Protein AF-A0A6G8PWT4-F1 (afdb_monomer_lite)

Structure (mmCIF, N/CA/C/O backbone):
data_AF-A0A6G8PWT4-F1
#
_entry.id   AF-A0A6G8PWT4-F1
#
loop_
_atom_site.group_PDB
_atom_site.id
_atom_site.type_symbol
_atom_site.label_atom_id
_atom_site.label_alt_id
_atom_site.label_comp_id
_atom_site.label_asym_id
_atom_site.label_entity_id
_atom_site.label_seq_id
_atom_site.pdbx_PDB_ins_code
_atom_site.Cartn_x
_atom_site.Cartn_y
_atom_site.Cartn_z
_atom_site.occupancy
_atom_site.B_iso_or_equiv
_atom_site.auth_seq_id
_atom_site.auth_comp_id
_atom_site.auth_asym_id
_atom_site.auth_atom_id
_atom_site.pdbx_PDB_model_num
ATOM 1 N N . MET A 1 1 ? -18.560 2.998 -12.093 1.00 70.56 1 MET A N 1
ATOM 2 C CA . MET A 1 1 ? -18.271 1.872 -11.169 1.00 70.56 1 MET A CA 1
ATOM 3 C C . MET A 1 1 ? -17.261 0.846 -11.697 1.00 70.56 1 MET A C 1
ATOM 5 O O . MET A 1 1 ? -16.517 0.319 -10.883 1.00 70.56 1 MET A O 1
ATOM 9 N N . ALA A 1 2 ? -17.208 0.528 -13.002 1.00 85.12 2 ALA A N 1
ATOM 10 C CA . ALA A 1 2 ? -16.176 -0.382 -13.531 1.00 85.12 2 ALA A CA 1
ATOM 11 C C . ALA A 1 2 ? -14.761 0.208 -13.383 1.00 85.12 2 AL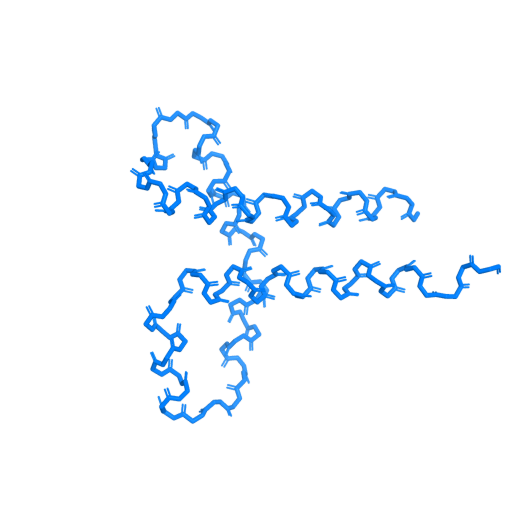A A C 1
ATOM 13 O O . ALA A 1 2 ? -13.894 -0.442 -12.817 1.00 85.12 2 ALA A O 1
ATOM 14 N N . LEU A 1 3 ? -14.590 1.484 -13.755 1.00 90.69 3 LEU A N 1
ATOM 15 C CA . LEU A 1 3 ? -13.326 2.215 -13.620 1.00 90.69 3 LEU A CA 1
ATOM 16 C C . LEU A 1 3 ? -12.753 2.167 -12.196 1.00 90.69 3 LEU A C 1
ATOM 18 O O . LEU A 1 3 ? -11.601 1.804 -12.019 1.00 90.69 3 LEU A O 1
ATOM 22 N N . LEU A 1 4 ? -13.561 2.477 -11.176 1.00 91.75 4 LEU A N 1
ATOM 23 C CA . LEU A 1 4 ? -13.097 2.479 -9.784 1.00 91.75 4 LEU A CA 1
ATOM 24 C C . LEU A 1 4 ? -12.627 1.089 -9.326 1.00 91.75 4 LEU A C 1
ATOM 26 O O . LEU A 1 4 ? -11.610 0.973 -8.655 1.00 91.75 4 LEU A O 1
ATOM 30 N N . ARG A 1 5 ? -13.324 0.023 -9.737 1.00 91.38 5 ARG A N 1
ATOM 31 C CA . ARG A 1 5 ? -12.896 -1.355 -9.462 1.00 91.38 5 ARG A CA 1
ATOM 32 C C . ARG A 1 5 ? -11.578 -1.687 -10.159 1.00 91.38 5 ARG A C 1
ATOM 34 O O . ARG A 1 5 ? -10.716 -2.294 -9.536 1.00 91.38 5 ARG A O 1
ATOM 41 N N . THR A 1 6 ? -11.404 -1.260 -11.407 1.00 94.50 6 THR A N 1
ATOM 42 C CA . THR A 1 6 ? -10.138 -1.412 -12.138 1.00 94.50 6 THR A CA 1
ATOM 43 C C . THR A 1 6 ? -9.000 -0.661 -11.451 1.00 94.50 6 THR A C 1
ATOM 45 O O . THR A 1 6 ? -7.921 -1.222 -11.297 1.00 94.50 6 THR A O 1
ATOM 48 N N . VAL A 1 7 ? -9.244 0.564 -10.979 1.00 95.44 7 VAL A N 1
ATOM 49 C CA . VAL A 1 7 ? -8.255 1.350 -10.227 1.00 95.44 7 VAL A CA 1
ATOM 50 C C . VAL A 1 7 ? -7.865 0.643 -8.930 1.00 95.44 7 VAL A C 1
ATOM 52 O O . VAL A 1 7 ? -6.682 0.544 -8.637 1.00 95.44 7 VAL A O 1
ATOM 55 N N . LEU A 1 8 ? -8.820 0.089 -8.180 1.00 96.00 8 LEU A N 1
ATOM 56 C CA . LEU A 1 8 ? -8.510 -0.657 -6.954 1.00 96.00 8 LEU A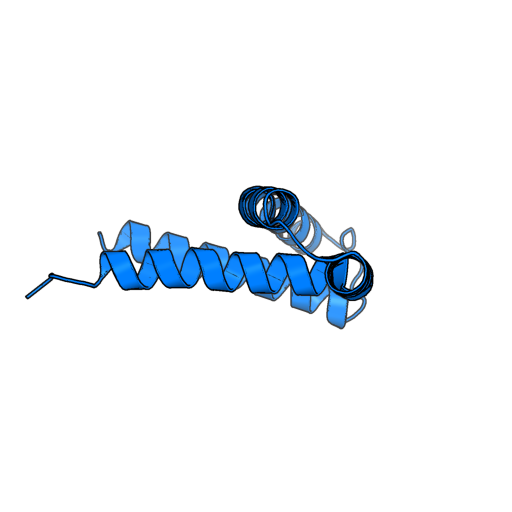 CA 1
ATOM 57 C C . LEU A 1 8 ? -7.679 -1.915 -7.225 1.00 96.00 8 LEU A C 1
ATOM 59 O O . LEU A 1 8 ? -6.740 -2.193 -6.486 1.00 96.00 8 LEU A O 1
ATOM 63 N N . ILE A 1 9 ? -7.979 -2.647 -8.302 1.00 96.56 9 ILE A N 1
ATOM 64 C CA . ILE A 1 9 ? -7.150 -3.783 -8.728 1.00 96.56 9 ILE A CA 1
ATOM 65 C C . ILE A 1 9 ? -5.738 -3.300 -9.074 1.00 96.56 9 ILE A C 1
ATOM 67 O O . ILE A 1 9 ? -4.765 -3.897 -8.627 1.00 96.56 9 ILE A O 1
ATOM 71 N N . PHE A 1 10 ? -5.620 -2.209 -9.832 1.00 97.00 10 PHE A N 1
ATOM 72 C CA . PHE A 1 10 ? -4.328 -1.627 -10.183 1.00 97.00 10 PHE A CA 1
ATOM 73 C C . PHE A 1 10 ? -3.517 -1.233 -8.939 1.00 97.00 10 PHE A C 1
ATOM 75 O O . PHE A 1 10 ? -2.347 -1.588 -8.847 1.00 97.00 10 PHE A O 1
ATOM 82 N N . VAL A 1 11 ? -4.145 -0.589 -7.951 1.00 97.88 11 VAL A N 1
ATOM 83 C CA . VAL A 1 11 ? -3.518 -0.247 -6.663 1.00 97.88 11 VAL A CA 1
ATOM 84 C C . VAL A 1 11 ? -2.976 -1.492 -5.957 1.00 97.88 11 VAL A C 1
ATOM 86 O O . VAL A 1 11 ? -1.815 -1.508 -5.555 1.00 97.88 11 VAL A O 1
ATOM 89 N N . ILE A 1 12 ? -3.780 -2.555 -5.862 1.00 97.81 12 ILE A N 1
ATOM 90 C CA . ILE A 1 12 ? -3.360 -3.825 -5.249 1.00 97.81 12 ILE A CA 1
ATOM 91 C C . ILE A 1 12 ? -2.154 -4.417 -5.993 1.00 97.81 12 ILE A C 1
ATOM 93 O O . ILE A 1 12 ? -1.199 -4.861 -5.359 1.00 97.81 12 ILE A O 1
ATOM 97 N N . VAL A 1 13 ? -2.168 -4.396 -7.328 1.00 98.19 13 VAL A N 1
ATOM 98 C CA . VAL A 1 13 ? -1.059 -4.900 -8.154 1.00 98.19 13 VAL A CA 1
ATOM 99 C C . VAL A 1 13 ? 0.220 -4.091 -7.934 1.00 98.19 13 VAL A C 1
ATOM 101 O O . VAL A 1 13 ? 1.288 -4.683 -7.808 1.00 98.19 13 VAL A O 1
ATOM 104 N N . VAL A 1 14 ? 0.134 -2.762 -7.848 1.00 98.25 14 VAL A N 1
ATOM 105 C CA . VAL A 1 14 ? 1.300 -1.901 -7.588 1.00 98.25 14 VAL A CA 1
ATOM 106 C C . VAL A 1 14 ? 1.936 -2.222 -6.234 1.00 98.25 14 VAL A C 1
ATOM 108 O O . VAL A 1 14 ? 3.154 -2.372 -6.159 1.00 98.25 14 VAL A O 1
ATOM 111 N N . ILE A 1 15 ? 1.126 -2.402 -5.188 1.00 98.00 15 ILE A N 1
ATOM 112 C CA . ILE A 1 15 ? 1.622 -2.778 -3.855 1.00 98.00 15 ILE A CA 1
ATOM 113 C C . ILE A 1 15 ? 2.271 -4.170 -3.897 1.00 98.00 15 ILE A C 1
ATOM 115 O O . ILE A 1 15 ? 3.368 -4.359 -3.379 1.00 98.00 15 ILE A O 1
ATOM 119 N N . LEU A 1 16 ? 1.656 -5.144 -4.578 1.00 98.12 16 LEU A N 1
ATOM 120 C CA . LEU A 1 16 ? 2.248 -6.477 -4.752 1.00 98.12 16 LEU A CA 1
ATOM 121 C C . LEU A 1 16 ? 3.593 -6.434 -5.488 1.00 98.12 16 LEU A C 1
ATOM 123 O O . LEU A 1 16 ? 4.515 -7.157 -5.113 1.00 98.12 16 LEU A O 1
ATOM 127 N N . LEU A 1 17 ? 3.727 -5.587 -6.512 1.00 97.75 17 LEU A N 1
ATOM 128 C CA . LEU A 1 17 ? 4.994 -5.399 -7.217 1.00 97.75 17 LEU A CA 1
ATOM 129 C C . LEU A 1 17 ? 6.062 -4.791 -6.305 1.00 97.75 17 LEU A C 1
ATOM 131 O O . LEU A 1 17 ? 7.200 -5.246 -6.340 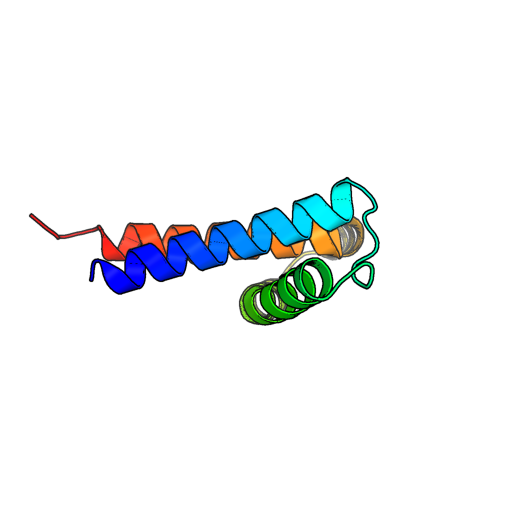1.00 97.75 17 LEU A O 1
ATOM 135 N N . HIS A 1 18 ? 5.706 -3.821 -5.464 1.00 97.56 18 HIS A N 1
ATOM 136 C CA . HIS A 1 18 ? 6.621 -3.264 -4.467 1.00 97.56 18 HIS A CA 1
ATOM 137 C C . HIS A 1 18 ? 7.114 -4.326 -3.478 1.00 97.56 18 HIS A C 1
ATOM 139 O O . HIS A 1 18 ? 8.324 -4.458 -3.277 1.00 97.56 18 HIS A O 1
ATOM 145 N N . LEU A 1 19 ? 6.206 -5.153 -2.948 1.00 97.06 19 LEU A N 1
ATOM 146 C CA . LEU A 1 19 ? 6.573 -6.296 -2.108 1.00 97.06 19 LEU A CA 1
ATOM 147 C C . LEU A 1 19 ? 7.485 -7.281 -2.855 1.00 97.06 19 LEU A C 1
ATOM 149 O O . LEU A 1 19 ? 8.463 -7.762 -2.289 1.00 97.06 19 LEU A O 1
ATOM 153 N N . GLY A 1 20 ? 7.204 -7.552 -4.133 1.00 96.62 20 GLY A N 1
ATOM 154 C CA . GLY A 1 20 ? 8.019 -8.422 -4.982 1.00 96.62 20 GLY A CA 1
ATOM 155 C C . GLY A 1 20 ? 9.429 -7.881 -5.240 1.00 96.62 20 GLY A C 1
ATOM 156 O O . GLY A 1 20 ? 10.393 -8.636 -5.147 1.00 96.62 20 GLY A O 1
ATOM 157 N N . ILE A 1 21 ? 9.567 -6.578 -5.509 1.00 96.31 21 ILE A N 1
ATOM 158 C CA . ILE A 1 21 ? 10.864 -5.896 -5.674 1.00 96.31 21 ILE A CA 1
ATOM 159 C C . ILE A 1 21 ? 11.700 -6.051 -4.399 1.00 96.31 21 ILE A C 1
ATOM 161 O O . ILE A 1 21 ? 12.862 -6.450 -4.476 1.00 96.31 21 ILE A O 1
ATOM 165 N N . SER A 1 22 ? 11.091 -5.802 -3.233 1.00 94.81 22 SER A N 1
ATOM 166 C CA . SER A 1 22 ? 11.757 -5.972 -1.938 1.00 94.81 22 SER A CA 1
ATOM 167 C C . SER A 1 22 ? 12.148 -7.431 -1.684 1.00 94.81 22 SER A C 1
ATOM 169 O O . SER A 1 22 ? 13.290 -7.705 -1.322 1.00 94.81 22 SER A O 1
ATOM 171 N N . TYR A 1 23 ? 11.239 -8.374 -1.936 1.00 95.00 23 TYR A N 1
ATOM 172 C CA . TYR A 1 23 ? 11.476 -9.804 -1.732 1.00 95.00 23 TYR A CA 1
ATOM 173 C C . TYR A 1 23 ? 12.621 -10.351 -2.593 1.00 95.00 23 TYR A C 1
ATOM 175 O O . TYR A 1 23 ? 13.430 -11.152 -2.128 1.00 95.00 23 TYR A O 1
ATOM 183 N N . LEU A 1 24 ? 12.716 -9.896 -3.843 1.00 96.19 24 LEU A N 1
ATOM 184 C CA . LEU A 1 24 ? 13.753 -10.315 -4.786 1.00 96.19 24 LEU A CA 1
ATOM 185 C C . LEU A 1 24 ? 15.085 -9.567 -4.602 1.00 96.19 24 LEU A C 1
ATOM 187 O O . LEU A 1 24 ? 16.022 -9.835 -5.351 1.00 96.19 24 LEU A O 1
ATOM 191 N N . ASN A 1 25 ? 15.189 -8.654 -3.626 1.00 94.00 25 ASN A N 1
ATOM 192 C CA . ASN A 1 25 ? 16.340 -7.762 -3.425 1.00 94.00 25 ASN A CA 1
ATOM 193 C C . ASN A 1 25 ? 16.723 -6.976 -4.694 1.00 94.00 25 ASN A C 1
ATOM 195 O O . ASN A 1 25 ? 17.902 -6.752 -4.976 1.00 94.00 25 ASN A O 1
ATOM 199 N N . VAL A 1 26 ? 15.723 -6.572 -5.479 1.00 95.38 26 VAL A N 1
ATOM 200 C CA . VAL A 1 26 ? 15.927 -5.718 -6.652 1.00 95.38 26 VAL A CA 1
ATOM 201 C C . VAL A 1 26 ? 16.178 -4.291 -6.176 1.00 95.38 26 VAL A C 1
ATOM 203 O O . VAL A 1 26 ? 15.428 -3.779 -5.345 1.00 95.38 26 VAL A O 1
ATOM 206 N N . ASP A 1 27 ? 17.209 -3.637 -6.716 1.00 93.62 27 ASP A N 1
ATOM 207 C CA . ASP A 1 27 ? 17.492 -2.234 -6.408 1.00 93.62 27 ASP A CA 1
ATOM 208 C C . ASP A 1 27 ? 16.316 -1.346 -6.868 1.00 93.62 27 ASP A C 1
ATOM 210 O O . ASP A 1 27 ? 16.025 -1.284 -8.069 1.00 93.62 27 ASP A O 1
ATOM 214 N N . PRO A 1 28 ? 15.639 -0.621 -5.954 1.00 91.00 28 PRO A N 1
ATOM 215 C CA . PRO A 1 28 ? 14.569 0.309 -6.306 1.00 91.00 28 PRO A CA 1
ATOM 216 C C . PRO A 1 28 ? 14.988 1.338 -7.361 1.00 91.00 28 PRO A C 1
ATOM 218 O O . PRO A 1 28 ? 14.172 1.737 -8.190 1.00 91.00 28 PRO A O 1
ATOM 221 N N . ASN A 1 29 ? 16.263 1.727 -7.380 1.00 93.88 29 ASN A N 1
ATOM 222 C CA . ASN A 1 29 ? 16.805 2.750 -8.272 1.00 93.88 29 ASN A CA 1
ATOM 223 C C . ASN A 1 29 ? 17.400 2.176 -9.562 1.00 93.88 29 ASN A C 1
ATOM 225 O O . ASN A 1 29 ? 17.982 2.925 -10.347 1.00 93.88 29 ASN A O 1
ATOM 229 N N . GLN A 1 30 ? 17.233 0.872 -9.810 1.00 91.81 30 GLN A N 1
ATOM 230 C CA . GLN A 1 30 ? 17.789 0.206 -10.986 1.00 91.81 30 GLN A CA 1
ATOM 231 C C . GLN A 1 30 ? 17.368 0.889 -12.296 1.00 91.81 30 GLN A C 1
ATOM 233 O O . GLN A 1 30 ? 18.169 0.991 -13.225 1.00 91.81 30 GLN A O 1
ATOM 238 N N . ASN A 1 31 ? 16.109 1.326 -12.402 1.00 94.81 31 ASN A N 1
ATOM 239 C CA . ASN A 1 31 ? 15.607 2.094 -13.539 1.00 94.81 31 ASN A CA 1
ATOM 240 C C . ASN A 1 31 ? 14.344 2.908 -13.184 1.00 94.81 31 ASN A C 1
ATOM 242 O O . ASN A 1 31 ? 13.833 2.877 -12.062 1.00 94.81 31 ASN A O 1
ATOM 246 N N . GLY A 1 32 ? 13.821 3.651 -14.165 1.00 94.38 32 GLY A N 1
ATOM 247 C CA . GLY A 1 32 ? 12.626 4.487 -13.996 1.00 94.38 32 GLY A CA 1
ATOM 248 C C . GLY A 1 32 ? 11.344 3.706 -13.676 1.00 94.38 32 GLY A C 1
ATOM 249 O O . GLY A 1 32 ? 10.456 4.235 -13.014 1.00 94.38 32 GLY A O 1
ATOM 250 N N . LEU A 1 33 ? 11.242 2.442 -14.105 1.00 94.44 33 LEU A N 1
ATOM 251 C CA . LEU A 1 33 ? 10.076 1.607 -13.818 1.00 94.44 33 LEU A CA 1
ATOM 252 C C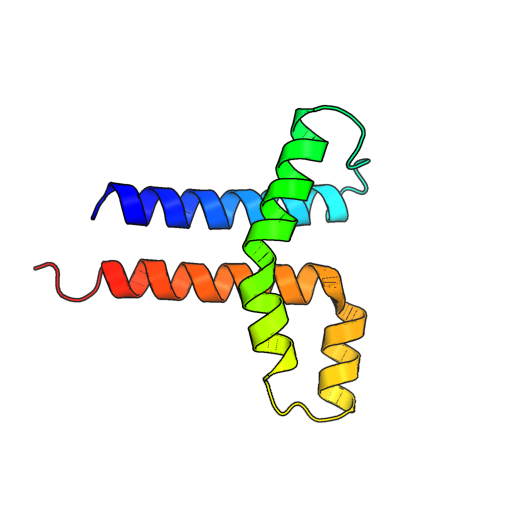 . LEU A 1 33 ? 10.093 1.123 -12.365 1.00 94.44 33 LEU A C 1
ATOM 254 O O . LEU A 1 33 ? 9.090 1.272 -11.673 1.00 94.44 33 LEU A O 1
ATOM 258 N N . THR A 1 34 ? 11.217 0.580 -11.891 1.00 95.88 34 THR A N 1
ATOM 259 C CA . THR A 1 34 ? 11.344 0.106 -10.501 1.00 95.88 34 THR A CA 1
ATOM 260 C C . THR A 1 34 ? 11.163 1.252 -9.514 1.00 95.88 34 THR A C 1
ATOM 262 O O . THR A 1 34 ? 10.376 1.131 -8.577 1.00 95.88 34 THR A O 1
ATOM 265 N N . SER A 1 35 ? 11.803 2.393 -9.772 1.00 96.69 35 SER A N 1
ATOM 266 C CA . SER A 1 35 ? 11.709 3.568 -8.898 1.00 96.69 35 SER A CA 1
ATOM 267 C C . SER A 1 35 ? 10.300 4.161 -8.899 1.00 96.69 35 SER A C 1
ATOM 269 O O . SER A 1 35 ? 9.772 4.496 -7.838 1.00 96.69 35 SER A O 1
ATOM 271 N N . GLY A 1 36 ? 9.646 4.208 -10.064 1.00 97.25 36 GLY A N 1
ATOM 272 C CA . GLY A 1 36 ? 8.251 4.626 -10.185 1.00 97.25 36 GLY A CA 1
ATOM 273 C C . GLY A 1 36 ? 7.282 3.712 -9.432 1.00 97.25 36 GLY A C 1
ATOM 274 O O . GLY A 1 36 ? 6.415 4.206 -8.715 1.00 97.25 36 GLY A O 1
ATOM 275 N N . VAL A 1 37 ? 7.440 2.388 -9.549 1.00 97.19 37 VAL A N 1
ATOM 276 C CA . VAL A 1 37 ? 6.604 1.410 -8.829 1.00 97.19 37 VAL A CA 1
ATOM 277 C C . VAL A 1 37 ? 6.784 1.545 -7.321 1.00 97.19 37 VAL A C 1
ATOM 279 O O . VAL A 1 37 ? 5.788 1.628 -6.607 1.00 97.19 37 VAL A O 1
ATOM 282 N N . VAL A 1 38 ? 8.028 1.607 -6.839 1.00 96.69 38 VAL A N 1
ATOM 283 C CA . VAL A 1 38 ? 8.319 1.730 -5.403 1.00 96.69 38 VAL A CA 1
ATOM 284 C C . VAL A 1 38 ? 7.759 3.039 -4.847 1.00 96.69 38 VAL A C 1
ATOM 286 O O . VAL A 1 38 ? 7.041 3.014 -3.850 1.00 96.69 38 VAL A O 1
ATOM 289 N N . GLY A 1 39 ? 8.000 4.172 -5.513 1.00 96.81 39 GLY A N 1
ATOM 290 C CA . GLY A 1 39 ? 7.478 5.466 -5.066 1.00 96.81 39 GLY A CA 1
ATOM 291 C C . GLY A 1 39 ? 5.946 5.525 -5.064 1.00 96.81 39 GLY A C 1
ATOM 292 O O . GLY A 1 39 ? 5.339 6.022 -4.113 1.00 96.81 39 GLY A O 1
ATOM 293 N N . LEU A 1 40 ? 5.300 4.974 -6.097 1.00 97.69 40 LEU A N 1
ATOM 294 C CA . LEU A 1 40 ? 3.840 4.919 -6.158 1.00 97.69 40 LEU A CA 1
ATOM 295 C C . LEU A 1 40 ? 3.259 4.001 -5.075 1.00 97.69 40 LEU A C 1
ATOM 297 O O . LEU A 1 40 ? 2.271 4.365 -4.441 1.00 97.69 40 LEU A O 1
ATOM 301 N N . ALA A 1 41 ? 3.860 2.836 -4.838 1.00 97.38 41 ALA A N 1
ATOM 302 C CA . ALA A 1 41 ? 3.412 1.927 -3.790 1.00 97.38 41 ALA A CA 1
ATOM 303 C C . ALA A 1 41 ? 3.540 2.554 -2.398 1.00 97.38 41 ALA A C 1
ATOM 305 O O . ALA A 1 41 ? 2.577 2.519 -1.638 1.00 97.38 41 ALA A O 1
ATOM 306 N N . GLN A 1 42 ? 4.661 3.220 -2.104 1.00 96.31 42 GLN A N 1
ATOM 307 C CA . GLN A 1 42 ? 4.850 3.940 -0.843 1.00 96.31 42 GLN A CA 1
ATOM 308 C C . GLN A 1 42 ? 3.746 4.977 -0.602 1.00 96.31 42 GLN A C 1
ATOM 310 O O . GLN A 1 42 ? 3.228 5.065 0.509 1.00 96.31 42 GLN A O 1
ATOM 315 N N . LEU A 1 43 ? 3.336 5.720 -1.639 1.00 97.25 43 LEU A N 1
ATOM 316 C CA . LEU A 1 43 ? 2.214 6.660 -1.553 1.00 97.25 43 LEU A CA 1
ATOM 317 C C . LEU A 1 43 ? 0.884 5.947 -1.260 1.00 97.25 43 LEU A C 1
ATOM 319 O O . LEU A 1 43 ? 0.099 6.406 -0.429 1.00 97.25 43 LEU A O 1
ATOM 323 N N . LEU A 1 44 ? 0.626 4.829 -1.941 1.00 97.62 44 LEU A N 1
ATOM 324 C CA . LEU A 1 44 ? -0.596 4.035 -1.779 1.00 97.62 44 LEU A CA 1
ATOM 325 C C . LEU A 1 44 ? -0.650 3.296 -0.432 1.00 97.62 44 LEU A C 1
ATOM 327 O O . LEU A 1 44 ? -1.728 2.952 0.039 1.00 97.62 44 LEU A O 1
ATOM 331 N N . GLU A 1 45 ? 0.484 3.071 0.222 1.00 97.19 45 GLU A N 1
ATOM 332 C CA . GLU A 1 45 ? 0.566 2.406 1.524 1.00 97.19 45 GLU A CA 1
ATOM 333 C C . GLU A 1 45 ? 0.309 3.353 2.710 1.00 97.19 45 GLU A C 1
ATOM 335 O O . GLU A 1 45 ? -0.014 2.881 3.803 1.00 97.19 45 GLU A O 1
ATOM 340 N N . ILE A 1 46 ? 0.376 4.679 2.516 1.00 95.94 46 ILE A N 1
ATOM 341 C CA . ILE A 1 46 ? 0.193 5.683 3.586 1.00 95.94 46 ILE A CA 1
ATOM 342 C C . ILE A 1 46 ? -1.100 5.474 4.397 1.00 95.94 46 ILE A C 1
ATOM 344 O O . ILE A 1 46 ? -1.025 5.482 5.629 1.00 95.94 46 ILE A O 1
ATOM 348 N N . PRO A 1 47 ? -2.286 5.253 3.789 1.00 93.69 47 PRO A N 1
ATOM 349 C CA . PRO A 1 47 ? -3.511 5.052 4.563 1.00 93.69 47 PRO A CA 1
ATOM 350 C C . PRO A 1 47 ? -3.438 3.828 5.483 1.00 93.69 47 PRO A C 1
ATOM 352 O O . PRO A 1 47 ? -3.954 3.862 6.599 1.00 93.69 47 PRO A O 1
ATOM 355 N N . ALA A 1 48 ? -2.766 2.761 5.042 1.00 93.44 48 ALA A N 1
ATOM 356 C CA . ALA A 1 48 ? -2.569 1.567 5.852 1.00 93.44 48 ALA A CA 1
ATOM 357 C C . ALA A 1 48 ? -1.601 1.833 7.009 1.00 93.44 48 ALA A C 1
ATOM 359 O O . ALA A 1 48 ? -1.877 1.418 8.130 1.00 93.44 48 ALA A O 1
ATOM 360 N N . GLN A 1 49 ? -0.518 2.579 6.776 1.00 92.56 49 GLN A N 1
ATOM 361 C CA . GLN A 1 49 ? 0.402 2.990 7.842 1.00 92.56 49 GLN A CA 1
ATOM 362 C C . GLN A 1 49 ? -0.327 3.798 8.921 1.00 92.56 49 GLN A C 1
ATOM 364 O O . GLN A 1 49 ? -0.208 3.491 10.107 1.00 92.56 49 GLN A O 1
ATOM 369 N N . ALA A 1 50 ? -1.139 4.776 8.511 1.00 92.19 50 ALA A N 1
ATOM 370 C CA . ALA A 1 50 ? -1.939 5.581 9.427 1.00 92.19 50 ALA A CA 1
ATOM 371 C C . ALA A 1 50 ? -2.931 4.719 10.227 1.00 92.19 50 ALA A C 1
ATOM 373 O O . ALA A 1 50 ? -3.034 4.861 11.446 1.00 92.19 50 ALA A O 1
ATOM 374 N N . LEU A 1 51 ? -3.617 3.781 9.564 1.00 89.62 51 LEU A N 1
ATOM 375 C CA . LEU A 1 51 ? -4.526 2.847 10.228 1.00 89.62 51 LEU A CA 1
ATOM 376 C C . LEU A 1 51 ? -3.789 1.987 11.261 1.00 89.62 51 LEU A C 1
ATOM 378 O O . LEU A 1 51 ? -4.240 1.872 12.396 1.00 89.62 51 LEU A O 1
ATOM 382 N N . LEU A 1 52 ? -2.639 1.418 10.895 1.00 89.62 52 LEU A N 1
ATOM 383 C CA . LEU A 1 52 ? -1.836 0.584 11.787 1.00 89.62 52 LEU A CA 1
ATOM 384 C C . LEU A 1 52 ? -1.336 1.355 13.011 1.00 89.62 52 LEU A C 1
ATOM 386 O O . LEU A 1 52 ? -1.299 0.788 14.106 1.00 89.62 52 LEU A O 1
ATOM 390 N N . GLN A 1 53 ? -0.963 2.624 12.847 1.00 89.69 53 GLN A N 1
ATOM 391 C CA . GLN A 1 53 ? -0.557 3.496 13.952 1.00 89.69 53 GLN A CA 1
ATOM 392 C C . GLN A 1 53 ? -1.728 3.843 14.880 1.00 89.69 53 GLN A C 1
ATOM 394 O O . GLN A 1 53 ? -1.530 3.952 16.087 1.00 89.69 53 GLN A O 1
ATOM 399 N N . ALA A 1 54 ? -2.943 3.966 14.341 1.00 91.38 54 ALA A N 1
ATOM 400 C CA . ALA A 1 54 ? -4.143 4.269 15.117 1.00 91.38 54 ALA A CA 1
ATOM 401 C C . ALA A 1 54 ? -4.694 3.066 15.909 1.00 91.38 54 ALA A C 1
ATOM 403 O O . ALA A 1 54 ? -5.492 3.254 16.828 1.00 91.38 54 ALA A O 1
ATOM 404 N N . LEU A 1 55 ? -4.301 1.832 15.567 1.00 89.12 55 LEU A N 1
ATOM 405 C CA . LEU A 1 55 ? -4.770 0.640 16.273 1.00 89.12 55 LEU A CA 1
ATOM 406 C C . LEU A 1 55 ? -4.171 0.553 17.691 1.00 89.12 55 LEU A C 1
ATOM 408 O O . LEU A 1 55 ? -2.949 0.661 17.844 1.00 89.12 55 LEU A O 1
ATOM 412 N N . PRO A 1 56 ? -4.996 0.276 18.721 1.00 91.94 56 PRO A N 1
ATOM 413 C CA . PRO A 1 56 ? -4.538 0.087 20.094 1.00 91.94 56 PRO A CA 1
ATOM 414 C C . PRO A 1 56 ? -3.906 -1.304 20.256 1.00 91.94 56 PRO A C 1
ATOM 416 O O . PRO A 1 56 ? -4.510 -2.223 20.807 1.00 91.94 56 PRO A O 1
ATOM 419 N N . LEU A 1 57 ? -2.700 -1.476 19.719 1.00 88.81 57 LEU A N 1
ATOM 420 C CA . LEU A 1 57 ? -1.943 -2.725 19.806 1.00 88.81 57 LEU A CA 1
ATOM 421 C C . LEU A 1 57 ? -1.203 -2.831 21.144 1.00 88.81 57 LEU A C 1
ATOM 423 O O . LEU A 1 57 ? -0.690 -1.834 21.657 1.00 88.81 57 LEU A O 1
ATOM 427 N N . SER A 1 58 ? -1.092 -4.046 21.685 1.00 91.88 58 SER A N 1
ATOM 428 C CA . SER A 1 58 ? -0.189 -4.316 22.808 1.00 91.88 58 SER A CA 1
ATOM 429 C C . SER A 1 58 ? 1.281 -4.099 22.397 1.00 91.88 58 SER A C 1
ATOM 431 O O . SER A 1 58 ? 1.594 -4.150 21.204 1.00 91.88 58 SER A O 1
ATOM 433 N N . PRO A 1 59 ? 2.216 -3.897 23.346 1.00 89.69 59 PRO A N 1
ATOM 434 C CA . PRO A 1 59 ? 3.639 -3.735 23.027 1.00 89.69 59 PRO A CA 1
ATOM 435 C C . PRO A 1 59 ? 4.221 -4.903 22.218 1.00 89.69 59 PRO A C 1
ATOM 437 O O . PRO A 1 59 ? 4.993 -4.695 21.287 1.00 89.69 59 PRO A O 1
ATOM 440 N N . GLU A 1 60 ? 3.797 -6.129 22.526 1.00 88.56 60 GLU A N 1
ATOM 441 C CA . GLU A 1 60 ? 4.196 -7.342 21.802 1.00 88.56 60 GLU A CA 1
ATOM 442 C C . GLU A 1 60 ? 3.669 -7.338 20.359 1.00 88.56 60 GLU A C 1
ATOM 444 O O . GLU A 1 60 ? 4.400 -7.631 19.414 1.00 88.56 60 GLU A O 1
ATOM 449 N N . GLN A 1 61 ? 2.404 -6.948 20.167 1.00 87.94 61 GLN A N 1
ATOM 450 C CA . GLN A 1 61 ? 1.800 -6.825 18.840 1.00 87.94 61 GLN A CA 1
ATOM 451 C C . GLN A 1 61 ? 2.470 -5.721 18.021 1.00 87.94 61 GLN A C 1
ATOM 453 O O . GLN A 1 61 ? 2.754 -5.926 16.843 1.00 87.94 61 GLN A O 1
ATOM 458 N N . ARG A 1 62 ? 2.759 -4.573 18.643 1.00 89.56 62 ARG A N 1
ATOM 459 C CA . ARG A 1 62 ? 3.482 -3.461 18.019 1.00 89.56 62 ARG A CA 1
ATOM 460 C C . ARG A 1 62 ? 4.871 -3.913 17.560 1.00 89.56 62 ARG A C 1
ATOM 462 O O . ARG A 1 62 ? 5.197 -3.721 16.397 1.00 89.56 62 ARG A O 1
ATOM 469 N N . GLY A 1 63 ? 5.615 -4.620 18.415 1.00 85.88 63 GLY A N 1
ATOM 470 C CA . GLY A 1 63 ? 6.923 -5.180 18.067 1.00 85.88 63 GLY A CA 1
ATOM 471 C C . GLY A 1 63 ? 6.879 -6.126 16.861 1.00 85.88 63 GLY A C 1
ATOM 472 O O . GLY A 1 63 ? 7.735 -6.040 15.980 1.00 85.88 63 GLY A O 1
ATOM 473 N N . ASN A 1 64 ? 5.852 -6.977 16.761 1.00 84.38 64 ASN A N 1
ATOM 474 C CA . ASN A 1 64 ? 5.666 -7.851 15.596 1.00 84.38 64 ASN A CA 1
ATOM 475 C C . ASN A 1 64 ? 5.380 -7.061 14.307 1.00 84.38 64 ASN A C 1
ATOM 477 O O . ASN A 1 64 ? 5.923 -7.391 13.250 1.00 84.38 64 ASN A O 1
ATOM 481 N N . VAL A 1 65 ? 4.551 -6.016 14.391 1.00 84.56 65 VAL A N 1
ATOM 482 C CA . VAL A 1 65 ? 4.244 -5.129 13.257 1.00 84.56 65 VAL A CA 1
ATOM 483 C C . VAL A 1 65 ? 5.493 -4.395 12.784 1.00 84.56 65 VAL A C 1
ATOM 485 O O . VAL A 1 65 ? 5.765 -4.371 11.586 1.00 84.56 65 VAL A O 1
ATOM 488 N N . ASP A 1 66 ? 6.270 -3.849 13.715 1.00 82.62 66 ASP A N 1
ATOM 489 C CA . ASP A 1 66 ? 7.464 -3.066 13.404 1.00 82.62 66 ASP A CA 1
ATOM 490 C C . ASP A 1 66 ? 8.568 -3.959 12.808 1.00 82.62 66 ASP A C 1
ATOM 492 O O . ASP A 1 66 ? 9.211 -3.584 11.828 1.00 82.62 66 ASP A O 1
ATOM 496 N N . THR A 1 67 ? 8.722 -5.189 13.317 1.00 79.94 67 THR A N 1
ATOM 497 C CA . THR A 1 67 ? 9.670 -6.186 12.779 1.00 79.94 67 THR A CA 1
ATOM 498 C C . THR A 1 67 ? 9.296 -6.626 11.360 1.00 79.94 67 THR A C 1
ATOM 500 O O . THR A 1 67 ? 10.167 -6.805 10.510 1.00 79.94 67 THR A O 1
ATOM 503 N N . GLY A 1 68 ? 8.000 -6.780 11.077 1.00 75.88 68 GLY A N 1
ATOM 504 C CA . GLY A 1 68 ? 7.482 -7.093 9.741 1.00 75.88 68 GLY A CA 1
ATOM 505 C C . GLY A 1 68 ? 7.345 -5.884 8.807 1.00 75.88 68 GLY A C 1
ATOM 506 O O . GLY A 1 68 ? 6.863 -6.065 7.687 1.00 75.88 68 GLY A O 1
ATOM 507 N N . GLY A 1 69 ? 7.740 -4.687 9.265 1.00 81.69 69 GLY A N 1
ATOM 508 C CA . GLY A 1 69 ? 7.494 -3.349 8.710 1.00 81.69 69 GLY A CA 1
ATOM 509 C C . GLY A 1 69 ? 6.868 -3.290 7.317 1.00 81.69 69 GLY A C 1
ATOM 510 O O . GLY A 1 69 ? 5.662 -3.086 7.183 1.00 81.69 69 GLY A O 1
ATOM 511 N N . LEU A 1 70 ? 7.681 -3.484 6.274 1.00 86.94 70 LEU A N 1
ATOM 512 C CA . LEU A 1 70 ? 7.254 -3.364 4.874 1.00 86.94 70 LEU A CA 1
ATOM 513 C C . LEU A 1 70 ? 6.153 -4.365 4.491 1.00 86.94 70 LEU A C 1
ATOM 515 O O . LEU A 1 70 ? 5.137 -3.980 3.915 1.00 86.94 70 LEU A O 1
ATOM 519 N N . TYR A 1 71 ? 6.313 -5.643 4.836 1.00 91.00 71 TYR A N 1
ATOM 520 C CA . TYR A 1 71 ? 5.339 -6.676 4.472 1.00 91.00 71 TYR A CA 1
ATOM 521 C C . TYR A 1 71 ? 4.034 -6.515 5.247 1.00 91.00 71 TYR A C 1
ATOM 523 O O . TYR A 1 71 ? 2.958 -6.686 4.676 1.00 91.00 71 TYR A O 1
ATOM 531 N N . PHE A 1 72 ? 4.111 -6.147 6.529 1.00 92.44 72 PHE A N 1
ATOM 532 C CA . PHE A 1 72 ? 2.916 -5.934 7.341 1.00 92.44 72 PHE A CA 1
ATOM 533 C C . PHE A 1 72 ? 2.084 -4.764 6.805 1.00 92.44 72 PHE A C 1
ATOM 535 O O . PHE A 1 72 ? 0.874 -4.895 6.616 1.00 92.44 72 PHE A O 1
ATOM 542 N N . VAL A 1 73 ? 2.744 -3.643 6.493 1.00 94.56 73 VAL A N 1
ATOM 543 C CA . VAL A 1 73 ? 2.108 -2.471 5.880 1.00 94.56 73 VAL A CA 1
ATOM 544 C C . VAL A 1 73 ? 1.519 -2.817 4.511 1.00 94.56 73 VAL A C 1
ATOM 546 O O . VAL A 1 73 ? 0.347 -2.525 4.269 1.00 94.56 73 VAL A O 1
ATOM 549 N N . GLY A 1 74 ? 2.282 -3.484 3.639 1.00 95.81 74 GLY A N 1
ATOM 550 C CA . GLY A 1 74 ? 1.822 -3.837 2.296 1.00 95.81 74 GLY A CA 1
ATOM 551 C C . GLY A 1 74 ? 0.616 -4.781 2.305 1.00 95.81 74 GLY A C 1
ATOM 552 O O . GLY A 1 74 ? -0.370 -4.526 1.613 1.00 95.81 74 GLY A O 1
ATOM 553 N N . PHE A 1 75 ? 0.620 -5.829 3.138 1.00 96.00 75 PHE A N 1
ATOM 554 C CA . PHE A 1 75 ? -0.537 -6.724 3.259 1.00 96.00 75 PHE A CA 1
ATOM 555 C C . PHE A 1 75 ? -1.751 -6.043 3.901 1.00 96.00 75 PHE A C 1
ATOM 557 O O . PHE A 1 75 ? -2.879 -6.287 3.464 1.00 96.00 75 PHE A O 1
ATOM 564 N N . ALA A 1 76 ? -1.549 -5.157 4.881 1.00 95.25 76 ALA A N 1
ATOM 565 C CA . ALA A 1 76 ? -2.634 -4.354 5.444 1.00 95.25 76 ALA A CA 1
ATOM 566 C C . ALA A 1 76 ? -3.262 -3.434 4.382 1.00 95.25 76 ALA A C 1
ATOM 568 O O . ALA A 1 76 ? -4.488 -3.364 4.278 1.00 95.25 76 ALA A O 1
ATOM 569 N N . ALA A 1 77 ? -2.438 -2.788 3.551 1.00 97.00 77 ALA A N 1
ATOM 570 C CA . ALA A 1 77 ? -2.901 -1.965 2.437 1.00 97.00 77 ALA A CA 1
ATOM 571 C C . ALA A 1 77 ? -3.695 -2.792 1.416 1.00 97.00 77 ALA A C 1
ATOM 573 O O . ALA A 1 77 ? -4.817 -2.421 1.066 1.00 97.00 77 ALA A O 1
ATOM 574 N N . ILE A 1 78 ? -3.172 -3.950 0.998 1.00 97.81 78 ILE A N 1
ATOM 575 C CA . ILE A 1 78 ? -3.875 -4.876 0.095 1.00 97.81 78 ILE A CA 1
ATOM 576 C C . ILE A 1 78 ? -5.239 -5.265 0.674 1.00 97.81 78 ILE A C 1
ATOM 578 O O . ILE A 1 78 ? -6.248 -5.162 -0.024 1.00 97.81 78 ILE A O 1
ATOM 582 N N . GLY A 1 79 ? -5.286 -5.668 1.947 1.00 96.62 79 GLY A N 1
ATOM 583 C CA . GLY A 1 79 ? -6.530 -6.031 2.626 1.00 96.62 79 GLY A CA 1
ATOM 584 C C . GLY A 1 79 ? -7.537 -4.880 2.645 1.00 96.62 79 GLY A C 1
ATOM 585 O O . GLY A 1 79 ? -8.702 -5.072 2.292 1.00 96.62 79 GLY A O 1
ATOM 586 N N . PHE A 1 80 ? -7.083 -3.670 2.974 1.00 95.19 80 PHE A N 1
ATOM 587 C CA . PHE A 1 80 ? -7.914 -2.469 2.981 1.00 95.19 80 PHE A CA 1
ATOM 588 C C . PHE A 1 80 ? -8.530 -2.178 1.602 1.00 95.19 80 PHE A C 1
ATOM 590 O O . PHE A 1 80 ? -9.753 -2.071 1.475 1.00 95.19 80 PHE A O 1
ATOM 597 N N . TYR A 1 81 ? -7.714 -2.113 0.546 1.00 96.00 81 TYR A N 1
ATOM 598 C CA . TYR A 1 81 ? -8.205 -1.844 -0.809 1.00 96.00 81 TYR A CA 1
ATOM 599 C C . TYR A 1 81 ? -9.081 -2.973 -1.357 1.00 96.00 81 TYR A C 1
ATOM 601 O O . TYR A 1 81 ? -10.046 -2.712 -2.082 1.00 96.00 81 TYR A O 1
ATOM 609 N N . PHE A 1 82 ? -8.797 -4.221 -0.981 1.00 95.94 82 PHE A N 1
ATOM 610 C CA . PHE A 1 82 ? -9.625 -5.363 -1.346 1.00 95.94 82 PHE A CA 1
ATOM 611 C C . PHE A 1 82 ? -11.020 -5.282 -0.714 1.00 95.94 82 PHE A C 1
ATOM 613 O O . PHE A 1 82 ? -12.017 -5.505 -1.402 1.00 95.94 82 PHE A O 1
ATOM 620 N N . ILE A 1 83 ? -11.124 -4.875 0.554 1.00 94.81 83 ILE A N 1
ATOM 621 C CA . ILE A 1 83 ? -12.420 -4.639 1.205 1.00 94.81 83 ILE A CA 1
ATOM 622 C C . ILE A 1 83 ? -13.208 -3.555 0.458 1.00 94.81 83 ILE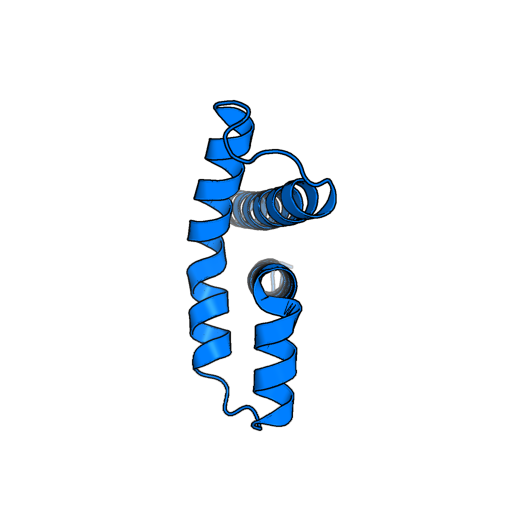 A C 1
ATOM 624 O O . ILE A 1 83 ? -14.378 -3.772 0.135 1.00 94.81 83 ILE A O 1
ATOM 628 N N . LEU A 1 84 ? -12.580 -2.427 0.101 1.00 93.94 84 LEU A N 1
ATOM 629 C CA . LEU A 1 84 ? -13.242 -1.378 -0.691 1.00 93.94 84 LEU A CA 1
ATOM 630 C C . LEU A 1 84 ? -13.735 -1.910 -2.044 1.00 93.94 84 LEU A C 1
ATOM 632 O O . LEU A 1 84 ? -14.847 -1.596 -2.475 1.00 93.94 84 LEU A O 1
ATOM 636 N N . PHE A 1 85 ? -12.937 -2.753 -2.701 1.00 93.75 85 PHE A N 1
ATOM 637 C CA . PHE A 1 85 ? -13.319 -3.389 -3.959 1.00 93.75 85 PHE A CA 1
ATOM 638 C C . PHE A 1 85 ? -14.562 -4.272 -3.805 1.00 93.75 85 PHE A C 1
ATOM 640 O O . PHE A 1 85 ? -15.454 -4.218 -4.659 1.00 93.75 85 PHE A O 1
ATOM 647 N N . LEU A 1 86 ? -14.632 -5.067 -2.733 1.00 92.56 86 LEU A N 1
ATOM 648 C CA . LEU A 1 86 ? -15.781 -5.925 -2.447 1.00 92.56 86 LEU A CA 1
ATOM 649 C C . LEU A 1 86 ? -17.037 -5.099 -2.166 1.00 92.56 86 LEU A C 1
ATOM 651 O O . LEU A 1 86 ? -18.077 -5.368 -2.765 1.00 92.56 86 LEU A O 1
ATOM 655 N N . LEU A 1 87 ? -16.932 -4.063 -1.327 1.00 92.81 87 LEU A N 1
ATOM 656 C CA . LEU A 1 87 ? -18.056 -3.191 -0.972 1.00 92.81 87 LEU A CA 1
ATOM 657 C C . LEU A 1 87 ? -18.680 -2.518 -2.202 1.00 92.81 87 LEU A C 1
ATOM 659 O O . LEU A 1 87 ? -19.899 -2.434 -2.303 1.00 92.81 87 LEU A O 1
ATOM 663 N N . LEU A 1 88 ? -17.871 -2.135 -3.194 1.00 88.75 88 LEU A N 1
ATOM 664 C CA . LEU A 1 88 ? -18.360 -1.585 -4.467 1.00 88.75 88 LEU A CA 1
ATOM 665 C C . LEU A 1 88 ? -19.116 -2.601 -5.347 1.00 88.75 88 LEU A C 1
ATOM 667 O O . LEU A 1 88 ? -19.752 -2.219 -6.338 1.00 88.75 88 LEU A O 1
ATOM 671 N N . GLY A 1 89 ? -19.005 -3.896 -5.045 1.00 79.62 89 GLY A N 1
ATOM 672 C CA . GLY A 1 89 ? -19.741 -4.977 -5.697 1.00 79.62 89 GLY A CA 1
ATOM 673 C C . GLY A 1 89 ? -21.046 -5.364 -4.993 1.00 79.62 89 GLY A C 1
ATOM 674 O O . GLY A 1 89 ? -21.905 -5.976 -5.630 1.00 79.62 89 GLY A O 1
ATOM 675 N N . VAL A 1 90 ? -21.219 -5.006 -3.717 1.00 76.81 90 VAL A N 1
ATOM 676 C CA . VAL A 1 90 ? -22.414 -5.344 -2.928 1.00 76.81 90 VAL A CA 1
ATOM 677 C C . VAL A 1 90 ? -23.603 -4.488 -3.389 1.00 76.81 90 VAL A C 1
ATOM 679 O O . VAL A 1 90 ? -23.487 -3.276 -3.530 1.00 76.81 90 VAL A O 1
ATOM 682 N N . GLY A 1 91 ? -24.755 -5.120 -3.652 1.00 63.34 91 GLY A N 1
ATOM 683 C CA . GLY A 1 91 ? -26.013 -4.432 -3.997 1.00 63.34 91 GLY A CA 1
ATOM 684 C C . GLY A 1 91 ? -26.279 -4.191 -5.491 1.00 63.34 91 GLY A C 1
ATOM 685 O O . GLY A 1 91 ? -27.244 -3.520 -5.829 1.00 63.34 91 GLY A O 1
ATOM 686 N N . ARG A 1 92 ? -25.456 -4.735 -6.399 1.00 60.91 92 ARG A N 1
ATOM 687 C CA . ARG A 1 92 ? -25.571 -4.518 -7.858 1.00 60.91 92 ARG A CA 1
ATOM 688 C C . ARG A 1 92 ? -26.320 -5.629 -8.608 1.00 60.91 92 ARG A C 1
ATOM 690 O O . ARG A 1 92 ? -25.807 -6.125 -9.612 1.00 60.91 92 ARG A O 1
ATOM 697 N N . ARG A 1 93 ? -27.490 -6.030 -8.107 1.00 57.47 93 ARG A N 1
ATOM 698 C CA . ARG A 1 93 ? -28.443 -6.854 -8.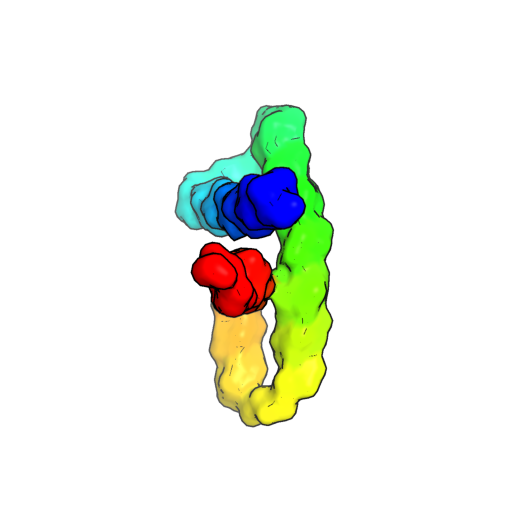868 1.00 57.47 93 ARG A CA 1
ATOM 699 C C . ARG A 1 93 ? -29.491 -5.967 -9.511 1.00 57.47 93 ARG A C 1
ATOM 701 O O . ARG A 1 93 ? -29.979 -5.070 -8.795 1.00 57.47 93 ARG A O 1
#

Secondary structure (DSSP, 8-state):
-HHHHHHHHHHHHHHHHHHHHHHTT--TTSSHHHHHHHHHHHHHHHHHHHHHHHS---HHHHHHHHHTHHHHHHHHHHHHHHHHHHHTTTT--

Foldseek 3Di:
DVVLLVVLVVLLVLLVVLVVCVVVVPDCVPDPVSVVSNVSNVVLLVVLVVVVVPDPDDPVRVVVCVVCPSVSSSVSSSVVSVVVSVVVVPPPD

pLDDT: mean 91.63, std 7.85, range [57.47, 98.25]

Radius of gyration: 14.88 Å; chains: 1; bounding box: 46×17×37 Å

Sequence (93 aa):
MALLRTVLIFVIVVILLHLGISYLNVDPNQNGLTSGVVGLAQLLEIPAQALLQALPLSPEQRGNVDTGGLYFVGFAAIGFYFILFLLLGVGRR

Organism: NCBI:txid2653852